Protein AF-A0A5C0ZH98-F1 (afdb_monomer_lite)

Radius of gyration: 34.96 Å; chains: 1; bounding box: 57×32×113 Å

Structure (mmCIF, N/CA/C/O backbone):
data_AF-A0A5C0ZH98-F1
#
_entry.id   AF-A0A5C0ZH98-F1
#
loop_
_atom_site.group_PDB
_atom_site.id
_atom_site.type_symbol
_atom_site.label_atom_id
_atom_site.label_alt_id
_atom_site.label_comp_id
_atom_site.label_asym_id
_atom_site.label_entity_id
_atom_site.label_seq_id
_atom_site.pdbx_PDB_ins_code
_atom_site.Cartn_x
_atom_site.Cartn_y
_atom_site.Cartn_z
_atom_site.occupancy
_atom_site.B_iso_or_equiv
_atom_site.auth_seq_id
_atom_site.auth_comp_id
_atom_site.auth_asym_id
_atom_site.auth_atom_id
_atom_site.pdbx_PDB_model_num
ATOM 1 N N . MET A 1 1 ? 43.961 -12.949 96.582 1.00 40.94 1 MET A N 1
ATOM 2 C CA . MET A 1 1 ? 43.221 -14.199 96.313 1.00 40.94 1 MET A CA 1
ATOM 3 C C . MET A 1 1 ? 42.457 -13.995 95.003 1.00 40.94 1 MET A C 1
ATOM 5 O O . MET A 1 1 ? 41.702 -13.040 94.916 1.00 40.94 1 MET A O 1
ATOM 9 N N . TYR A 1 2 ? 42.835 -14.777 93.987 1.00 43.03 2 TYR A N 1
ATOM 10 C CA . TYR A 1 2 ? 42.361 -14.928 92.593 1.00 43.03 2 TYR A CA 1
ATOM 11 C C . TYR A 1 2 ? 41.001 -14.280 92.198 1.00 43.03 2 TYR A C 1
ATOM 13 O O . TYR A 1 2 ? 39.999 -14.535 92.852 1.00 43.03 2 TYR A O 1
ATOM 21 N N . THR A 1 3 ? 40.975 -13.311 91.259 1.00 37.44 3 THR A N 1
ATOM 22 C CA . THR A 1 3 ? 40.683 -13.408 89.785 1.00 37.44 3 THR A CA 1
ATOM 23 C C . THR A 1 3 ? 39.180 -13.221 89.466 1.00 37.44 3 THR A C 1
ATOM 25 O O . THR A 1 3 ? 38.383 -14.081 89.797 1.00 37.44 3 THR A O 1
ATOM 28 N N . GLN A 1 4 ? 38.681 -12.037 89.067 1.00 45.34 4 GLN A N 1
ATOM 29 C CA . GLN A 1 4 ? 38.609 -11.404 87.723 1.00 45.34 4 GLN A CA 1
ATOM 30 C C . GLN A 1 4 ? 37.868 -12.173 86.598 1.00 45.34 4 GLN A C 1
ATOM 32 O O . GLN A 1 4 ? 38.305 -13.248 86.215 1.00 45.34 4 GLN A O 1
ATOM 37 N N . LEU A 1 5 ? 36.893 -11.468 85.978 1.00 50.81 5 LEU A N 1
ATOM 38 C CA . LEU A 1 5 ? 36.493 -11.446 84.542 1.00 50.81 5 LEU A CA 1
ATOM 39 C C . LEU A 1 5 ? 35.953 -12.756 83.898 1.00 50.81 5 LEU A C 1
ATOM 41 O O . LEU A 1 5 ? 36.573 -13.797 84.009 1.00 50.81 5 LEU A O 1
ATOM 45 N N . LYS A 1 6 ? 34.860 -12.817 83.111 1.00 43.47 6 LYS A N 1
ATOM 46 C CA . LYS A 1 6 ? 34.272 -11.930 82.072 1.00 43.47 6 LYS A CA 1
ATOM 47 C C . LYS A 1 6 ? 32.757 -12.233 81.965 1.00 43.47 6 LYS A C 1
ATOM 49 O O . LYS A 1 6 ? 32.374 -13.392 82.002 1.00 43.47 6 LYS A O 1
ATOM 54 N N . LYS A 1 7 ? 31.843 -11.257 82.002 1.00 45.47 7 LYS A N 1
ATOM 55 C CA . LYS A 1 7 ? 31.273 -10.507 80.854 1.00 45.47 7 LYS A CA 1
ATOM 56 C C . LYS A 1 7 ? 30.879 -11.365 79.635 1.00 45.47 7 LYS A C 1
ATOM 58 O O . LYS A 1 7 ? 31.740 -11.711 78.841 1.00 45.47 7 LYS A O 1
ATOM 63 N N . GLY A 1 8 ? 29.566 -11.603 79.537 1.00 46.59 8 GLY A N 1
ATOM 64 C CA . GLY A 1 8 ? 28.669 -11.399 78.386 1.00 46.59 8 GLY A CA 1
ATOM 65 C C . GLY A 1 8 ? 29.053 -11.905 76.997 1.00 46.59 8 GLY A C 1
ATOM 66 O O . GLY A 1 8 ? 30.087 -11.512 76.478 1.00 46.59 8 GLY A O 1
ATOM 67 N N . LEU A 1 9 ? 28.121 -12.609 76.341 1.00 48.47 9 LEU A N 1
ATOM 68 C CA . LEU A 1 9 ? 27.718 -12.310 74.960 1.00 48.47 9 LEU A CA 1
ATOM 69 C C . LEU A 1 9 ? 26.452 -13.094 74.549 1.00 48.47 9 LEU A C 1
ATOM 71 O O . LEU A 1 9 ? 26.419 -14.310 74.670 1.00 48.47 9 LEU A O 1
ATOM 75 N N . SER A 1 10 ? 25.475 -12.337 74.040 1.00 44.59 10 SER A N 1
ATOM 76 C CA . SER A 1 10 ? 24.480 -12.629 72.986 1.00 44.59 10 SER A CA 1
ATOM 77 C C . SER A 1 10 ? 23.550 -13.851 73.083 1.00 44.59 10 SER A C 1
ATOM 79 O O . SER A 1 10 ? 23.986 -14.989 73.148 1.00 44.59 10 SER A O 1
ATOM 81 N N . PHE A 1 11 ? 22.225 -13.660 73.152 1.00 50.06 11 PHE A N 1
ATOM 82 C CA . PHE A 1 11 ? 21.297 -13.348 72.036 1.00 50.06 11 PHE A CA 1
ATOM 83 C C . PHE A 1 11 ? 21.248 -14.409 70.920 1.00 50.06 11 PHE A C 1
ATOM 85 O O . PHE A 1 11 ? 22.119 -14.426 70.059 1.00 50.06 11 PHE A O 1
ATOM 92 N N . ALA A 1 12 ? 20.169 -15.204 70.915 1.00 48.19 12 ALA A N 1
ATOM 93 C CA . ALA A 1 12 ? 19.445 -15.752 69.749 1.00 48.19 12 ALA A CA 1
ATOM 94 C C . ALA A 1 12 ? 18.260 -16.584 70.300 1.00 48.19 12 ALA A C 1
ATOM 96 O O . ALA A 1 12 ? 18.464 -17.656 70.853 1.00 48.19 12 ALA A O 1
ATOM 97 N N . PHE A 1 13 ? 17.058 -16.034 70.498 1.00 43.91 13 PHE A N 1
ATOM 98 C CA . PHE A 1 13 ? 15.990 -15.831 69.507 1.00 43.91 13 PHE A CA 1
ATOM 99 C C . PHE A 1 13 ? 15.615 -17.105 68.729 1.00 43.91 13 PHE A C 1
ATOM 101 O O . PHE A 1 13 ? 16.270 -17.435 67.751 1.00 43.91 13 PHE A O 1
ATOM 108 N N . ALA A 1 14 ? 14.525 -17.771 69.129 1.00 46.84 14 ALA A N 1
ATOM 109 C CA . ALA A 1 14 ? 13.637 -18.490 68.210 1.00 46.84 14 ALA A CA 1
ATOM 110 C C . ALA A 1 14 ? 12.312 -18.828 68.913 1.00 46.84 14 ALA A C 1
ATOM 112 O O . ALA A 1 14 ? 12.165 -19.835 69.599 1.00 46.84 14 ALA A O 1
ATOM 113 N N . ILE A 1 15 ? 11.361 -17.915 68.736 1.00 51.97 15 ILE A N 1
ATOM 114 C CA . ILE A 1 15 ? 9.932 -18.059 69.009 1.00 51.97 15 ILE A CA 1
ATOM 115 C C . ILE A 1 15 ? 9.409 -19.233 68.173 1.00 51.97 15 ILE A C 1
ATOM 117 O O . ILE A 1 15 ? 9.472 -19.185 66.946 1.00 51.97 15 ILE A O 1
ATOM 121 N N . ALA A 1 16 ? 8.899 -20.279 68.822 1.00 46.22 16 ALA A N 1
ATOM 122 C CA . ALA A 1 16 ? 8.285 -21.414 68.146 1.00 46.22 16 ALA A CA 1
ATOM 123 C C . ALA A 1 16 ? 6.771 -21.441 68.393 1.00 46.22 16 ALA A C 1
ATOM 125 O O . ALA A 1 16 ? 6.311 -21.576 69.523 1.00 46.22 16 ALA A O 1
ATOM 126 N N . MET A 1 17 ? 6.049 -21.383 67.272 1.00 51.00 17 MET A N 1
ATOM 127 C CA . MET A 1 17 ? 4.690 -21.881 67.046 1.00 51.00 17 MET A CA 1
ATOM 128 C C . MET A 1 17 ? 3.525 -21.087 67.646 1.00 51.00 17 MET A C 1
ATOM 130 O O . MET A 1 17 ? 2.883 -21.499 68.607 1.00 51.00 17 MET A O 1
ATOM 134 N N . ALA A 1 18 ? 3.147 -20.019 66.938 1.00 48.19 18 ALA A N 1
ATOM 135 C CA . ALA A 1 18 ? 1.747 -19.628 66.826 1.00 48.19 18 ALA A CA 1
ATOM 136 C C . ALA A 1 18 ? 1.199 -20.142 65.485 1.00 48.19 18 ALA A C 1
ATOM 138 O O . ALA A 1 18 ? 1.693 -19.808 64.410 1.00 48.19 18 ALA A O 1
ATOM 139 N N . ILE A 1 19 ? 0.203 -21.010 65.602 1.00 56.34 19 ILE A N 1
ATOM 140 C CA . ILE A 1 19 ? -0.573 -21.660 64.552 1.00 56.34 19 ILE A CA 1
ATOM 141 C C . ILE A 1 19 ? -1.209 -20.588 63.657 1.00 56.34 19 ILE A C 1
ATOM 143 O O . ILE A 1 19 ? -2.092 -19.859 64.105 1.00 56.34 19 ILE A O 1
ATOM 147 N N . MET A 1 20 ? -0.794 -20.502 62.392 1.00 50.25 20 MET A N 1
ATOM 148 C CA . MET A 1 20 ? -1.569 -19.807 61.365 1.00 50.25 20 MET A CA 1
ATOM 149 C C . MET A 1 20 ? -2.222 -20.845 60.466 1.00 50.25 20 MET A C 1
ATOM 151 O O . MET A 1 20 ? -1.584 -21.498 59.645 1.00 50.25 20 MET A O 1
ATOM 155 N N . VAL A 1 21 ? -3.527 -20.989 60.673 1.00 56.66 21 VAL A N 1
ATOM 156 C CA . VAL A 1 21 ? -4.467 -21.622 59.756 1.00 56.66 21 VAL A CA 1
ATOM 157 C C . VAL A 1 21 ? -4.475 -20.781 58.479 1.00 56.66 21 VAL A C 1
ATOM 159 O O . VAL A 1 21 ? -5.208 -19.801 58.379 1.00 56.66 21 VAL A O 1
ATOM 162 N N . SER A 1 22 ? -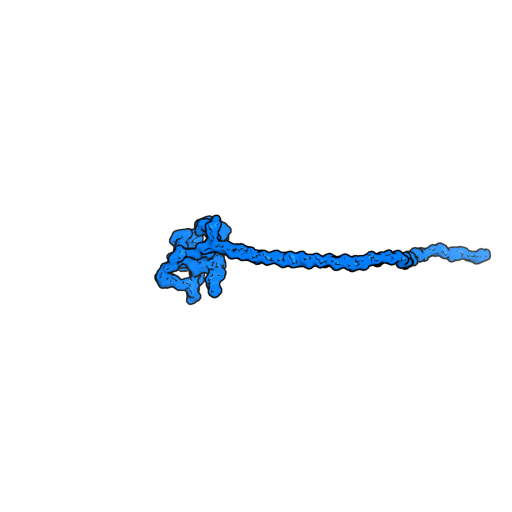3.643 -21.124 57.498 1.00 56.38 22 SER A N 1
ATOM 163 C CA . SER A 1 22 ? -3.843 -20.639 56.136 1.00 56.38 22 SER A CA 1
ATOM 164 C C . SER A 1 22 ? -4.970 -21.463 55.529 1.00 56.38 22 SER A C 1
ATOM 166 O O . SER A 1 22 ? -4.765 -22.569 55.028 1.00 56.38 22 SER A O 1
ATOM 168 N N . GLY A 1 23 ? -6.186 -20.930 55.645 1.00 46.25 23 GLY A N 1
ATOM 169 C CA . GLY A 1 23 ? -7.309 -21.361 54.834 1.00 46.25 23 GLY A CA 1
ATOM 170 C C . GLY A 1 23 ? -6.899 -21.296 53.368 1.00 46.25 23 GLY A C 1
ATOM 171 O O . GLY A 1 23 ? -6.500 -20.242 52.876 1.00 46.25 23 GLY A O 1
ATOM 172 N N .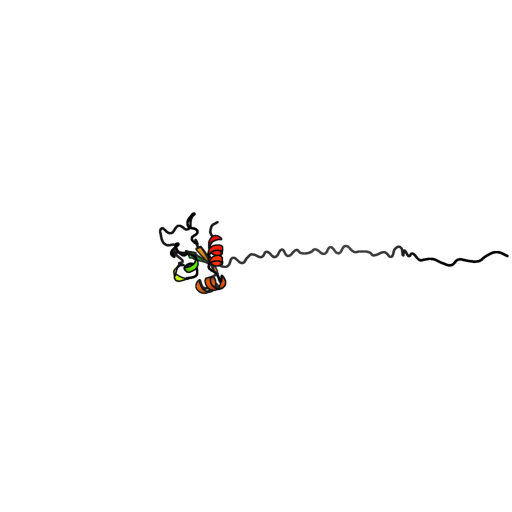 ASN A 1 24 ? -6.978 -22.435 52.686 1.00 45.94 24 ASN A N 1
ATOM 173 C CA . ASN A 1 24 ? -6.871 -22.509 51.238 1.00 45.94 24 ASN A CA 1
ATOM 174 C C . ASN A 1 24 ? -8.097 -21.811 50.637 1.00 45.94 24 ASN A C 1
ATOM 176 O O . ASN A 1 24 ? -9.079 -22.451 50.264 1.00 45.94 24 ASN A O 1
ATOM 180 N N . ALA A 1 25 ? -8.064 -20.483 50.574 1.00 47.09 25 ALA A N 1
ATOM 181 C CA . ALA A 1 25 ? -8.864 -19.753 49.616 1.00 47.09 25 ALA A CA 1
ATOM 182 C C . ALA A 1 25 ? -8.206 -20.008 48.261 1.00 47.09 25 ALA A C 1
ATOM 184 O O . ALA A 1 25 ? -7.234 -19.355 47.889 1.00 47.09 25 ALA A O 1
ATOM 185 N N . TYR A 1 26 ? -8.705 -21.021 47.555 1.00 53.94 26 TYR A N 1
ATOM 186 C CA . TYR A 1 26 ? -8.468 -21.171 46.130 1.00 53.94 26 TYR A CA 1
ATOM 187 C C . TYR A 1 26 ? -9.004 -19.902 45.464 1.00 53.94 26 TYR A C 1
ATOM 189 O O . TYR A 1 26 ? -10.196 -19.780 45.177 1.00 53.94 26 TYR A O 1
ATOM 197 N N . ALA A 1 27 ? -8.124 -18.920 45.278 1.00 48.91 27 ALA A N 1
ATOM 198 C CA . ALA A 1 27 ? -8.329 -17.862 44.316 1.00 48.91 27 ALA A CA 1
ATOM 199 C C . ALA A 1 27 ? -8.357 -18.563 42.961 1.00 48.91 27 ALA A C 1
ATOM 201 O O . ALA A 1 27 ? -7.329 -18.871 42.364 1.00 48.91 27 ALA A O 1
ATOM 202 N N . THR A 1 28 ? -9.563 -18.916 42.528 1.00 51.09 28 THR A N 1
ATOM 203 C CA . THR A 1 28 ? -9.821 -19.269 41.141 1.00 51.09 28 THR A CA 1
ATOM 204 C C . THR A 1 28 ? -9.567 -17.981 40.372 1.00 51.09 28 THR A C 1
ATOM 206 O O . THR A 1 28 ? -10.463 -17.151 40.226 1.00 51.09 28 THR A O 1
ATOM 209 N N . GLU A 1 29 ? -8.318 -17.760 39.964 1.00 49.62 29 GLU A N 1
ATOM 210 C CA . GLU A 1 29 ? -7.998 -16.817 38.908 1.00 49.62 29 GLU A CA 1
ATOM 211 C C . GLU A 1 29 ? -8.801 -17.291 37.701 1.00 49.62 29 GLU A C 1
ATOM 213 O O . GLU A 1 29 ? -8.415 -18.211 36.979 1.00 49.62 29 GLU A O 1
ATOM 218 N N . LYS A 1 30 ? -9.981 -16.696 37.506 1.00 47.84 30 LYS A N 1
ATOM 219 C CA . LYS A 1 30 ? -10.563 -16.616 36.179 1.00 47.84 30 LYS A CA 1
ATOM 220 C C . LYS A 1 30 ? -9.520 -15.874 35.365 1.00 47.84 30 LYS A C 1
ATOM 222 O O . LYS A 1 30 ? -9.476 -14.650 35.361 1.00 47.84 30 LYS A O 1
ATOM 227 N N . THR A 1 31 ? -8.659 -16.637 34.708 1.00 51.75 31 THR A N 1
ATOM 228 C CA . THR A 1 31 ? -7.953 -16.185 33.529 1.00 51.75 31 THR A CA 1
ATOM 229 C C . THR A 1 31 ? -9.066 -15.841 32.546 1.00 51.75 31 THR A C 1
ATOM 231 O O . THR A 1 31 ? -9.544 -16.693 31.794 1.00 51.75 31 THR A O 1
ATOM 234 N N . GLU A 1 32 ? -9.551 -14.600 32.595 1.00 54.12 32 GLU A N 1
ATOM 235 C CA . GLU A 1 32 ? -10.095 -13.952 31.417 1.00 54.12 32 GLU A CA 1
ATOM 236 C C . GLU A 1 32 ? -8.937 -13.958 30.428 1.00 54.12 32 GLU A C 1
ATOM 238 O O . GLU A 1 32 ? -8.113 -13.054 30.356 1.00 54.12 32 GLU A O 1
ATOM 243 N N . LYS A 1 33 ? -8.826 -15.073 29.699 1.00 50.16 33 LYS A N 1
ATOM 244 C CA . LYS A 1 33 ? -8.256 -15.061 28.371 1.00 50.16 33 LYS A CA 1
ATOM 245 C C . LYS A 1 33 ? -9.117 -14.057 27.637 1.00 50.16 33 LYS A C 1
ATOM 247 O O . LYS A 1 33 ? -10.182 -14.409 27.126 1.00 50.16 33 LYS A O 1
ATOM 252 N N . GLU A 1 34 ? -8.674 -12.807 27.659 1.00 50.75 34 GLU A N 1
ATOM 253 C CA . GLU A 1 3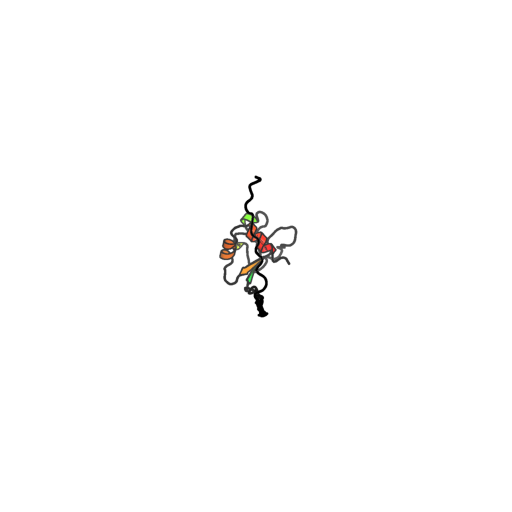4 ? -9.000 -11.823 26.657 1.00 50.75 34 GLU A CA 1
ATOM 254 C C . GLU A 1 34 ? -8.697 -12.505 25.328 1.00 50.75 34 GLU A C 1
ATOM 256 O O . GLU A 1 34 ? -7.584 -12.509 24.807 1.00 50.75 34 GLU A O 1
ATOM 261 N N . ASN A 1 35 ? -9.722 -13.159 24.791 1.00 45.41 35 ASN A N 1
ATOM 262 C CA . ASN A 1 35 ? -9.899 -13.281 23.371 1.00 45.41 35 ASN A CA 1
ATOM 263 C C . ASN A 1 35 ? -9.966 -11.826 22.902 1.00 45.41 35 ASN A C 1
ATOM 265 O O . ASN A 1 35 ? -11.049 -11.267 22.723 1.00 45.41 35 ASN A O 1
ATOM 269 N N . LYS A 1 36 ? -8.797 -11.204 22.702 1.00 49.19 36 LYS A N 1
ATOM 270 C CA . LYS A 1 36 ? -8.612 -10.258 21.616 1.00 49.19 36 LYS A CA 1
ATOM 271 C C . LYS A 1 36 ? -8.967 -11.052 20.366 1.00 49.19 36 LYS A C 1
ATOM 273 O O . LYS A 1 36 ? -8.107 -11.554 19.656 1.00 49.19 36 LYS A O 1
ATOM 278 N N . LYS A 1 37 ? -10.271 -11.203 20.126 1.00 45.91 37 LYS A N 1
ATOM 279 C CA . LYS A 1 37 ? -10.797 -11.196 18.780 1.00 45.91 37 LYS A CA 1
ATOM 280 C C . LYS A 1 37 ? -10.318 -9.856 18.268 1.00 45.91 37 LYS A C 1
ATOM 282 O O . LYS A 1 37 ? -10.929 -8.831 18.562 1.00 45.91 37 LYS A O 1
ATOM 287 N N . GLU A 1 38 ? -9.136 -9.870 17.664 1.00 54.38 38 GLU A N 1
ATOM 288 C CA . GLU A 1 38 ? -8.715 -8.874 16.707 1.00 54.38 38 GLU A CA 1
ATOM 289 C C . GLU A 1 38 ? -9.950 -8.657 15.853 1.00 54.38 38 GLU A C 1
ATOM 291 O O . GLU A 1 38 ? -10.428 -9.567 15.172 1.00 54.38 38 GLU A O 1
ATOM 296 N N . LYS A 1 39 ? -10.638 -7.550 16.132 1.00 50.88 39 LYS A N 1
ATOM 297 C CA . LYS A 1 39 ? -11.895 -7.232 15.488 1.00 50.88 39 LYS A CA 1
ATOM 298 C C . LYS A 1 39 ? -11.476 -7.116 14.040 1.00 50.88 39 LYS A C 1
ATOM 300 O O . LYS A 1 39 ? -10.782 -6.152 13.738 1.00 50.88 39 LYS A O 1
ATOM 305 N N . VAL A 1 40 ? -11.775 -8.136 13.229 1.00 59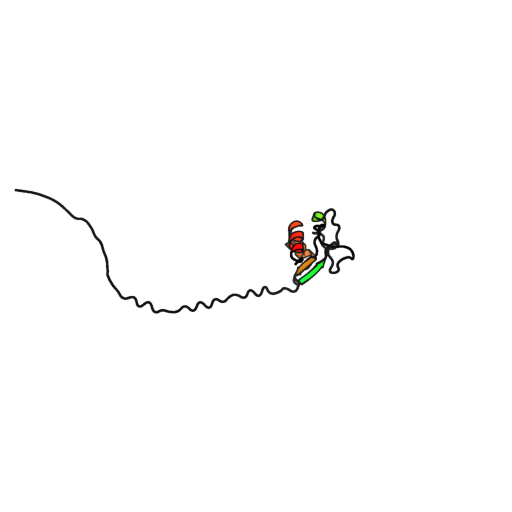.31 40 VAL A N 1
ATOM 306 C CA . VAL A 1 40 ? -11.466 -8.153 11.801 1.00 59.31 40 VAL A CA 1
ATOM 307 C C . VAL A 1 40 ? -12.135 -6.902 11.274 1.00 59.31 40 VAL A C 1
ATOM 309 O O . VAL A 1 40 ? -13.363 -6.840 11.176 1.00 59.31 40 VAL A O 1
ATOM 312 N N . ARG A 1 41 ? -11.344 -5.837 11.139 1.00 70.69 41 ARG A N 1
ATOM 313 C CA . ARG A 1 41 ? -11.837 -4.590 10.593 1.00 70.69 41 ARG A CA 1
ATOM 314 C C . ARG A 1 41 ? -12.100 -4.932 9.147 1.00 70.69 41 ARG A C 1
ATOM 316 O O . ARG A 1 41 ? -11.278 -5.589 8.515 1.00 70.69 41 ARG A O 1
ATOM 323 N N . ALA A 1 42 ? -13.280 -4.581 8.669 1.00 78.81 42 ALA A N 1
ATOM 324 C CA . ALA A 1 42 ? -13.504 -4.669 7.249 1.00 78.81 42 ALA A CA 1
ATOM 325 C C . ALA A 1 42 ? -12.473 -3.754 6.571 1.00 78.81 42 ALA A C 1
ATOM 327 O O . ALA A 1 42 ? -12.147 -2.675 7.080 1.00 78.81 42 ALA A O 1
ATOM 328 N N . THR A 1 43 ? -11.885 -4.256 5.496 1.00 90.88 43 THR A N 1
ATOM 329 C CA . THR A 1 43 ? -10.824 -3.587 4.757 1.00 90.88 43 THR A CA 1
ATOM 330 C C . THR A 1 43 ? -11.234 -3.466 3.301 1.00 90.88 43 THR A C 1
ATOM 332 O O . THR A 1 43 ? -11.985 -4.277 2.760 1.00 90.88 43 THR A O 1
ATOM 335 N N . THR A 1 44 ? -10.729 -2.424 2.657 1.00 94.19 44 THR A N 1
ATOM 336 C CA . THR A 1 44 ? -10.782 -2.259 1.213 1.00 94.19 44 THR A CA 1
ATOM 337 C C . THR A 1 44 ? -9.405 -2.555 0.644 1.00 94.19 44 THR A C 1
ATOM 339 O O . THR A 1 44 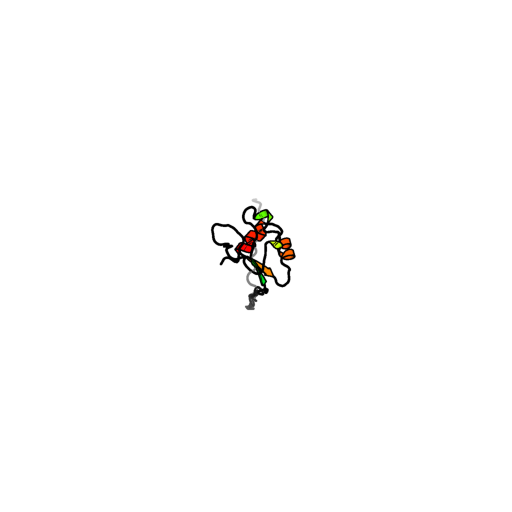? -8.421 -1.918 1.022 1.00 94.19 44 THR A O 1
ATOM 342 N N . THR A 1 45 ? -9.330 -3.497 -0.289 1.00 93.88 45 THR A N 1
ATOM 343 C CA . THR A 1 45 ? -8.078 -3.831 -0.969 1.00 93.88 45 THR A CA 1
ATOM 344 C C . THR A 1 45 ? -7.795 -2.843 -2.099 1.00 93.88 45 THR A C 1
ATOM 346 O O . THR A 1 45 ? -8.638 -2.618 -2.968 1.00 93.88 45 THR A O 1
ATOM 349 N N . TYR A 1 46 ? -6.588 -2.283 -2.114 1.00 94.19 46 TYR A N 1
ATOM 350 C CA . TYR A 1 46 ? -6.056 -1.485 -3.217 1.00 94.19 46 TYR A CA 1
ATOM 351 C C . TYR A 1 46 ? -4.813 -2.158 -3.784 1.00 94.19 46 TYR A C 1
ATOM 353 O O . TYR A 1 46 ? -3.916 -2.520 -3.036 1.00 94.19 46 TYR A O 1
ATOM 361 N N . PHE A 1 47 ? -4.726 -2.279 -5.101 1.00 93.50 47 PHE A N 1
ATOM 362 C CA . PHE A 1 47 ? -3.598 -2.840 -5.835 1.00 93.50 47 PHE A CA 1
ATOM 363 C C . PHE A 1 47 ? -2.686 -1.738 -6.356 1.00 93.50 47 PHE A C 1
ATOM 365 O O . PHE A 1 47 ? -3.167 -0.709 -6.842 1.00 93.50 47 PHE A O 1
ATOM 372 N N . TYR A 1 48 ? -1.376 -1.962 -6.283 1.00 92.38 48 TYR A N 1
ATOM 373 C CA . TYR A 1 48 ? -0.407 -1.031 -6.845 1.00 92.38 48 TYR A CA 1
ATOM 374 C C . TYR A 1 48 ? -0.310 -1.206 -8.364 1.00 92.38 48 TYR A C 1
ATOM 376 O O . TYR A 1 48 ? -0.001 -2.281 -8.870 1.00 92.38 48 TYR A O 1
ATOM 384 N N . ASN A 1 49 ? -0.536 -0.114 -9.083 1.00 92.00 49 ASN A N 1
ATOM 385 C CA . ASN A 1 49 ? -0.519 -0.018 -10.540 1.00 92.00 49 ASN A CA 1
ATOM 386 C C . ASN A 1 49 ? 0.470 1.050 -11.047 1.00 92.00 49 ASN A C 1
ATOM 388 O O . ASN A 1 49 ? 0.370 1.517 -12.181 1.00 92.00 49 ASN A O 1
ATOM 392 N N . GLY A 1 50 ? 1.392 1.490 -10.189 1.00 89.88 50 GLY A N 1
ATOM 393 C CA . GLY A 1 50 ? 2.406 2.481 -10.532 1.00 89.88 50 GLY A CA 1
ATOM 394 C C . GLY A 1 50 ? 3.656 1.887 -11.200 1.00 89.88 50 GLY A C 1
ATOM 395 O O . GLY A 1 50 ? 3.808 0.668 -11.311 1.00 89.88 50 GLY A O 1
ATOM 396 N N . PRO A 1 51 ? 4.586 2.748 -11.644 1.00 88.38 51 PRO A N 1
ATOM 397 C CA . PRO A 1 51 ? 5.851 2.325 -12.239 1.00 88.38 51 PRO A CA 1
ATOM 398 C C . PRO A 1 51 ? 6.822 1.731 -11.204 1.00 88.38 51 PRO A C 1
ATOM 400 O O . PRO A 1 51 ? 6.987 2.254 -10.104 1.00 88.38 51 PRO A O 1
ATOM 403 N N . SER A 1 52 ? 7.549 0.680 -11.591 1.00 85.38 52 SER A N 1
ATOM 404 C CA . SER A 1 52 ? 8.513 -0.019 -10.723 1.00 85.38 52 SER A CA 1
ATOM 405 C C . SER A 1 52 ? 9.925 0.576 -10.712 1.00 85.38 52 SER A C 1
ATOM 407 O O . SER A 1 52 ? 10.715 0.266 -9.824 1.00 85.38 52 SER A O 1
ATOM 409 N N . SER A 1 53 ? 10.259 1.441 -11.674 1.00 83.81 53 SER A N 1
ATOM 410 C CA . SER A 1 53 ? 11.618 1.970 -11.870 1.00 83.81 53 SER A CA 1
ATOM 411 C C . SER A 1 53 ? 12.112 2.899 -10.753 1.00 83.81 53 SER A C 1
ATOM 413 O O . SER A 1 53 ? 13.320 3.065 -10.615 1.00 83.81 53 SER A O 1
ATOM 415 N N . SER A 1 54 ? 11.200 3.469 -9.959 1.00 84.06 54 SER A N 1
ATOM 416 C CA . SER A 1 54 ? 11.492 4.370 -8.831 1.00 84.06 54 SER A CA 1
ATOM 417 C C . SER A 1 54 ? 10.461 4.188 -7.719 1.00 84.06 54 SER A C 1
ATOM 419 O O . SER A 1 54 ? 9.753 5.116 -7.336 1.00 84.06 54 SER A O 1
ATOM 421 N N . LEU A 1 55 ? 10.324 2.956 -7.232 1.00 87.50 55 LEU A N 1
ATOM 422 C CA . LEU A 1 55 ? 9.224 2.563 -6.354 1.00 87.50 55 LEU A CA 1
ATOM 423 C C . LEU A 1 55 ? 9.030 3.508 -5.151 1.00 87.50 55 LEU A C 1
ATOM 425 O O . LEU A 1 55 ? 7.914 3.963 -4.910 1.00 87.50 55 LEU A O 1
ATOM 429 N N . ASN A 1 56 ? 10.111 3.879 -4.458 1.00 88.81 56 ASN A N 1
ATOM 430 C CA . ASN A 1 56 ? 10.056 4.764 -3.288 1.00 88.81 56 ASN A CA 1
ATOM 431 C C . ASN A 1 56 ? 9.427 6.138 -3.570 1.00 88.81 56 ASN A C 1
ATOM 433 O O . ASN A 1 56 ? 8.761 6.688 -2.697 1.00 88.81 56 ASN A O 1
ATOM 437 N N . ASP A 1 57 ? 9.576 6.658 -4.788 1.00 88.56 57 ASP A N 1
ATOM 438 C CA . ASP A 1 57 ? 9.024 7.958 -5.189 1.00 88.56 57 ASP A CA 1
ATOM 439 C C . ASP A 1 57 ? 7.542 7.861 -5.591 1.00 88.56 57 ASP A C 1
ATOM 441 O O . ASP A 1 57 ? 6.855 8.868 -5.767 1.00 88.56 57 ASP A O 1
ATOM 445 N N . HIS A 1 58 ? 7.030 6.639 -5.761 1.00 91.62 58 HIS A N 1
ATOM 446 C CA . HIS A 1 58 ? 5.728 6.378 -6.364 1.00 91.62 58 HIS A CA 1
ATOM 447 C C . HIS A 1 58 ? 4.747 5.655 -5.438 1.00 91.62 58 HIS A C 1
ATOM 449 O O . HIS A 1 58 ? 3.541 5.826 -5.607 1.00 91.62 58 HIS A O 1
ATOM 455 N N . VAL A 1 59 ? 5.210 4.876 -4.459 1.00 93.12 59 VAL A N 1
ATOM 456 C CA . VAL A 1 59 ? 4.327 4.120 -3.546 1.00 93.12 59 VAL A CA 1
ATOM 457 C C . VAL A 1 59 ? 3.508 5.002 -2.616 1.00 93.12 59 VAL A C 1
ATOM 459 O O . VAL A 1 59 ? 2.398 4.627 -2.259 1.00 93.12 59 VAL A O 1
ATOM 462 N N . ALA A 1 60 ? 4.006 6.188 -2.273 1.00 94.81 60 ALA A N 1
ATOM 463 C CA . ALA A 1 60 ? 3.267 7.150 -1.460 1.00 94.81 60 ALA A CA 1
ATOM 464 C C . ALA A 1 60 ? 2.220 7.945 -2.261 1.00 94.81 60 ALA A C 1
ATOM 466 O O . ALA A 1 60 ? 1.429 8.674 -1.673 1.00 94.81 60 ALA A O 1
ATOM 467 N N . ASN A 1 61 ? 2.193 7.833 -3.597 1.00 95.25 61 ASN A N 1
ATOM 468 C CA . ASN A 1 61 ? 1.204 8.535 -4.411 1.00 95.25 61 ASN A CA 1
ATOM 469 C C . ASN A 1 61 ? -0.091 7.705 -4.502 1.00 95.25 61 ASN A C 1
ATOM 471 O O . ASN A 1 61 ? -0.080 6.658 -5.159 1.00 95.25 61 ASN A O 1
ATOM 475 N N . PRO A 1 62 ? -1.225 8.176 -3.948 1.00 95.31 62 PRO A N 1
ATOM 476 C CA . PRO A 1 62 ? -2.489 7.439 -3.970 1.00 95.31 62 PRO A CA 1
ATOM 477 C C . PRO A 1 62 ? -3.004 7.155 -5.389 1.00 95.31 62 PRO A C 1
ATOM 479 O O . PRO A 1 62 ? -3.712 6.177 -5.596 1.00 95.31 62 PRO A O 1
ATOM 482 N N . SER A 1 63 ? -2.606 7.944 -6.395 1.00 95.81 63 SER A N 1
ATOM 483 C CA . SER A 1 63 ? -3.006 7.727 -7.798 1.00 95.81 63 SER A CA 1
ATOM 484 C C . SER A 1 63 ? -2.427 6.445 -8.406 1.00 95.81 63 SER A C 1
ATOM 486 O O . SER A 1 63 ? -2.922 5.972 -9.426 1.00 95.81 63 SER A O 1
ATOM 488 N N . ASN A 1 64 ? -1.380 5.885 -7.795 1.00 94.50 64 ASN A N 1
ATOM 489 C CA . ASN A 1 64 ? -0.785 4.617 -8.211 1.00 94.50 64 ASN A CA 1
ATOM 490 C C . ASN A 1 64 ? -1.490 3.403 -7.598 1.00 94.50 64 ASN A C 1
ATOM 492 O O . ASN A 1 64 ? -1.077 2.281 -7.864 1.00 94.50 64 ASN A O 1
ATOM 496 N N . TRP A 1 65 ? -2.536 3.599 -6.798 1.00 94.31 65 TRP A N 1
ATOM 497 C CA . TRP A 1 65 ? -3.277 2.529 -6.142 1.00 94.31 65 TRP A CA 1
ATOM 498 C C . TRP A 1 65 ? -4.722 2.507 -6.637 1.00 94.31 65 TRP A C 1
ATOM 500 O O . TRP A 1 65 ? -5.376 3.542 -6.749 1.00 94.31 65 TRP A O 1
ATOM 510 N N . ASN A 1 66 ? -5.246 1.323 -6.946 1.00 94.62 66 ASN A N 1
ATOM 511 C CA . ASN A 1 66 ? -6.612 1.165 -7.444 1.00 94.62 66 ASN A CA 1
ATOM 512 C C . ASN A 1 66 ? -7.241 -0.119 -6.907 1.00 94.62 66 ASN A C 1
ATOM 514 O O . ASN A 1 66 ? -6.559 -1.121 -6.755 1.00 94.62 66 ASN A O 1
ATOM 518 N N . GLN A 1 67 ? -8.554 -0.132 -6.698 1.00 94.38 67 GLN A N 1
ATOM 519 C CA . GLN A 1 67 ? -9.282 -1.341 -6.295 1.00 94.38 67 GLN A CA 1
ATOM 520 C C . GLN A 1 67 ? -9.263 -2.453 -7.359 1.00 94.38 67 GLN A C 1
ATOM 522 O O . GLN A 1 67 ? -9.577 -3.599 -7.059 1.00 94.38 67 GLN A O 1
ATOM 527 N N . ASN A 1 68 ? -8.876 -2.132 -8.595 1.00 92.31 68 ASN A N 1
ATOM 528 C CA . ASN A 1 68 ? -8.672 -3.091 -9.672 1.00 92.31 68 ASN A CA 1
ATOM 529 C C . ASN A 1 68 ? -7.187 -3.179 -10.028 1.00 92.31 68 ASN A C 1
ATOM 531 O O . ASN A 1 68 ? -6.547 -2.169 -10.335 1.00 92.31 68 ASN A O 1
ATOM 535 N N . GLN A 1 69 ? -6.652 -4.396 -10.049 1.00 88.75 69 GLN A N 1
ATOM 536 C CA . GLN A 1 69 ? -5.305 -4.656 -10.543 1.00 88.75 69 GLN A CA 1
ATOM 537 C C . GLN A 1 69 ? -5.252 -4.456 -12.063 1.00 88.75 69 GLN A C 1
ATOM 539 O O . GLN A 1 69 ? -6.088 -4.985 -12.802 1.00 88.75 69 GLN A O 1
ATOM 544 N N . GLN A 1 70 ? -4.272 -3.693 -12.544 1.00 87.94 70 GLN A N 1
ATOM 545 C CA . GLN A 1 70 ? -4.060 -3.533 -13.978 1.00 87.94 70 GLN A CA 1
ATOM 546 C C . GLN A 1 70 ? -3.613 -4.867 -14.608 1.00 87.94 70 GLN A C 1
ATOM 548 O O . GLN A 1 70 ? -2.696 -5.517 -14.097 1.00 87.94 70 GLN A O 1
ATOM 553 N N . PRO A 1 71 ? -4.217 -5.286 -15.736 1.00 82.44 71 PRO A N 1
ATOM 554 C CA . PRO A 1 71 ? -3.827 -6.517 -16.414 1.00 82.44 71 PRO A CA 1
ATOM 555 C C . PRO A 1 71 ? -2.344 -6.508 -16.804 1.00 82.44 71 PRO A C 1
ATOM 557 O O . PRO A 1 71 ? -1.868 -5.564 -17.432 1.00 82.44 71 PRO A O 1
ATOM 560 N N . GLY A 1 72 ? -1.622 -7.578 -16.467 1.00 74.44 72 GLY A N 1
ATOM 561 C CA . GLY A 1 72 ? -0.205 -7.744 -16.813 1.00 74.44 72 GLY A CA 1
ATOM 562 C C . GLY A 1 72 ? 0.788 -7.208 -15.778 1.00 74.44 72 GLY A C 1
ATOM 563 O O . GLY A 1 72 ? 1.977 -7.498 -15.896 1.00 74.44 72 GLY A O 1
ATOM 564 N N . LEU A 1 73 ? 0.328 -6.501 -14.740 1.00 75.12 73 LEU A N 1
ATOM 565 C CA . LEU A 1 73 ? 1.150 -6.210 -13.567 1.00 75.12 73 LEU A CA 1
ATOM 566 C C . LEU A 1 73 ? 1.131 -7.415 -12.626 1.00 75.12 73 LEU A C 1
ATOM 568 O O . LEU A 1 73 ? 0.152 -7.648 -11.921 1.00 75.12 73 LEU A O 1
ATOM 572 N N . SER A 1 74 ? 2.216 -8.189 -12.629 1.00 71.81 74 SER A N 1
ATOM 573 C CA . SER A 1 74 ? 2.466 -9.221 -11.623 1.00 71.81 74 SER A CA 1
ATOM 574 C C . SER A 1 74 ? 3.394 -8.657 -10.550 1.00 71.81 74 SER A C 1
ATOM 576 O O . SER A 1 74 ? 4.477 -8.136 -10.832 1.00 71.81 74 SER A O 1
ATOM 578 N N . CYS A 1 75 ? 2.936 -8.763 -9.308 1.00 75.81 75 CYS A N 1
ATOM 579 C CA . CYS A 1 75 ? 3.726 -8.469 -8.122 1.00 75.81 75 CYS A CA 1
ATOM 580 C C . CYS A 1 75 ? 4.462 -9.721 -7.601 1.00 75.81 75 CYS A C 1
ATOM 582 O O . CYS A 1 75 ? 5.038 -9.695 -6.509 1.00 75.81 75 CYS A O 1
ATOM 584 N N . ASP A 1 76 ? 4.445 -10.809 -8.383 1.00 68.69 76 ASP A N 1
ATOM 585 C CA . ASP A 1 76 ? 5.210 -12.015 -8.104 1.00 68.69 76 ASP A CA 1
ATOM 586 C C . ASP A 1 76 ? 6.709 -11.735 -8.274 1.00 68.69 76 ASP A C 1
ATOM 588 O O . ASP A 1 76 ? 7.142 -10.838 -9.009 1.00 68.69 76 ASP A O 1
ATOM 592 N N . ASN A 1 77 ? 7.529 -12.519 -7.573 1.00 59.19 77 ASN A N 1
ATOM 593 C CA . ASN A 1 77 ? 8.984 -12.448 -7.690 1.00 59.19 77 ASN A CA 1
ATOM 594 C C . ASN A 1 77 ? 9.419 -12.462 -9.169 1.00 59.19 77 ASN A C 1
ATOM 596 O O . ASN A 1 77 ? 8.922 -13.291 -9.934 1.00 59.19 77 ASN A O 1
ATOM 600 N N . PRO A 1 78 ? 10.372 -11.604 -9.586 1.00 58.47 78 PRO A N 1
ATOM 601 C CA . PRO A 1 78 ? 11.384 -10.926 -8.764 1.00 58.47 78 PRO A CA 1
ATOM 602 C C . PRO A 1 78 ? 11.173 -9.411 -8.584 1.00 58.47 78 PRO A C 1
ATOM 604 O O . PRO A 1 78 ? 12.111 -8.708 -8.214 1.00 58.47 78 PRO A O 1
ATOM 607 N N . THR A 1 79 ? 9.997 -8.869 -8.900 1.00 62.97 79 THR A N 1
ATOM 608 C CA . THR A 1 79 ? 9.874 -7.429 -9.186 1.00 62.97 79 THR A CA 1
ATOM 609 C C . THR A 1 79 ? 9.953 -6.515 -7.953 1.00 62.97 79 THR A C 1
ATOM 611 O O . THR A 1 79 ? 10.105 -5.310 -8.121 1.00 62.97 79 THR A O 1
ATOM 614 N N . GLN A 1 80 ? 9.902 -7.052 -6.724 1.00 70.19 80 GLN A N 1
ATOM 615 C CA . GLN A 1 80 ? 9.839 -6.290 -5.457 1.00 70.19 80 GLN A CA 1
ATOM 616 C C . GLN A 1 80 ? 8.692 -5.255 -5.397 1.00 70.19 80 GLN A C 1
ATOM 618 O O . GLN A 1 80 ? 8.627 -4.459 -4.463 1.00 70.19 80 GLN A O 1
ATOM 623 N N . ILE A 1 81 ? 7.753 -5.288 -6.348 1.00 82.88 81 ILE A N 1
ATOM 624 C CA . ILE A 1 81 ? 6.648 -4.331 -6.450 1.00 82.88 81 ILE A CA 1
ATOM 625 C C . ILE A 1 81 ? 5.573 -4.686 -5.413 1.00 82.88 81 ILE A C 1
ATOM 627 O O . ILE A 1 81 ? 5.187 -5.855 -5.343 1.00 82.88 81 ILE A O 1
ATOM 631 N N . PRO A 1 82 ? 5.052 -3.721 -4.638 1.00 85.94 82 PRO A N 1
ATOM 632 C CA . PRO A 1 82 ? 3.886 -3.886 -3.778 1.00 85.94 82 PRO A CA 1
ATOM 633 C C . PRO A 1 82 ? 2.736 -4.591 -4.496 1.00 85.94 82 PRO A C 1
ATOM 635 O O . PRO A 1 82 ? 2.423 -4.259 -5.634 1.00 85.94 82 PRO A O 1
ATOM 638 N N . CYS A 1 83 ? 2.106 -5.571 -3.849 1.00 85.12 83 CYS A N 1
ATOM 639 C CA . CYS A 1 83 ? 0.949 -6.253 -4.433 1.00 85.12 83 CYS A CA 1
ATOM 640 C C . CYS A 1 83 ? -0.324 -5.458 -4.164 1.00 85.12 83 CYS A C 1
ATOM 642 O O . CYS A 1 83 ? -0.966 -4.926 -5.072 1.00 85.12 83 CYS A O 1
ATOM 644 N N . SER A 1 84 ? -0.667 -5.366 -2.884 1.00 91.50 84 SER A N 1
ATOM 645 C CA . SER A 1 84 ? -1.908 -4.772 -2.428 1.00 91.50 84 SER A CA 1
ATOM 646 C C . SER A 1 84 ? -1.762 -4.210 -1.024 1.00 91.50 84 SER A C 1
ATOM 648 O O . SER A 1 84 ? -0.955 -4.703 -0.247 1.00 91.50 84 SER A O 1
ATOM 650 N N . LEU A 1 85 ? -2.579 -3.219 -0.691 1.00 92.94 85 LEU A N 1
ATOM 651 C CA . LEU A 1 85 ? -2.781 -2.719 0.662 1.00 92.94 85 LEU A CA 1
ATOM 652 C C . LEU A 1 85 ? -4.206 -3.020 1.100 1.00 92.94 85 LEU A C 1
ATOM 654 O O . LEU A 1 85 ? -5.151 -2.818 0.335 1.00 92.94 85 LEU A O 1
ATOM 658 N N . GLU A 1 86 ? -4.352 -3.462 2.341 1.00 93.50 86 GLU A N 1
ATOM 659 C CA . GLU A 1 86 ? -5.645 -3.574 3.001 1.00 93.50 86 GLU A CA 1
ATOM 660 C C . GLU A 1 86 ? -5.886 -2.311 3.823 1.00 93.50 86 GLU A C 1
ATOM 662 O O . GLU A 1 86 ? -5.334 -2.137 4.905 1.00 93.50 86 GLU A O 1
ATOM 667 N N . VAL A 1 87 ? -6.696 -1.402 3.285 1.00 93.19 87 VAL A N 1
ATOM 668 C CA . VAL A 1 87 ? -7.011 -0.135 3.947 1.00 93.19 87 VAL A CA 1
ATOM 669 C C . VAL A 1 87 ? -8.212 -0.349 4.870 1.00 93.19 87 VAL A C 1
ATOM 671 O O . VAL A 1 87 ? -9.244 -0.822 4.388 1.00 93.19 87 VAL A O 1
ATOM 674 N N . PRO A 1 88 ? -8.128 -0.021 6.170 1.00 92.94 88 PRO A N 1
ATOM 675 C CA . PRO A 1 88 ? -9.274 -0.091 7.076 1.00 92.94 88 PRO A CA 1
ATOM 676 C C . PRO A 1 88 ? -10.466 0.738 6.574 1.00 92.94 88 PRO A C 1
ATOM 678 O O . PRO A 1 88 ? -10.282 1.846 6.083 1.00 92.94 88 PRO A O 1
ATOM 681 N N . GLU A 1 89 ? -11.697 0.234 6.716 1.00 91.19 89 GLU A N 1
ATOM 682 C CA . GLU A 1 89 ? -12.911 0.958 6.283 1.00 91.19 89 GLU A CA 1
ATOM 683 C C . GLU A 1 89 ? -13.130 2.310 6.987 1.00 91.19 89 GLU A C 1
ATOM 685 O O . GLU A 1 89 ? -13.875 3.148 6.481 1.00 91.19 89 GLU A O 1
ATOM 690 N N . ASP A 1 90 ? -12.504 2.534 8.147 1.00 92.62 90 ASP A N 1
ATOM 691 C CA . ASP A 1 90 ? -12.559 3.800 8.880 1.00 92.62 90 ASP A CA 1
ATOM 692 C C . ASP A 1 90 ? -11.588 4.868 8.350 1.00 92.62 90 ASP A C 1
ATOM 694 O O . ASP A 1 90 ? -11.542 5.965 8.906 1.00 92.62 90 ASP A O 1
ATOM 698 N N . MET A 1 91 ? -10.846 4.575 7.276 1.00 93.62 91 MET A N 1
ATOM 699 C CA . MET A 1 91 ? -9.855 5.472 6.687 1.00 93.62 91 MET A CA 1
ATOM 700 C C . MET A 1 91 ? -9.910 5.487 5.158 1.00 93.62 91 MET A C 1
ATOM 702 O O . MET A 1 91 ? -10.205 4.493 4.494 1.00 93.62 91 MET A O 1
ATOM 706 N N . THR A 1 92 ? -9.561 6.627 4.570 1.00 95.50 92 THR A N 1
ATOM 707 C CA . THR A 1 92 ? -9.281 6.717 3.136 1.00 95.50 92 THR A CA 1
ATOM 708 C C . THR A 1 92 ? -7.875 6.205 2.822 1.00 95.50 92 THR A C 1
ATOM 710 O O . THR A 1 92 ? -6.982 6.209 3.668 1.00 95.50 92 THR A O 1
ATOM 713 N N . LEU A 1 93 ? -7.638 5.816 1.563 1.00 95.44 93 LEU A N 1
ATOM 714 C CA . LEU A 1 93 ? -6.303 5.425 1.100 1.00 95.44 93 LEU A CA 1
ATOM 715 C C . LEU A 1 93 ? -5.253 6.511 1.391 1.00 95.44 93 LEU A C 1
ATOM 717 O O . LEU A 1 93 ? -4.151 6.183 1.813 1.00 95.44 93 LEU A O 1
ATOM 721 N N . ASN A 1 94 ? -5.579 7.789 1.168 1.00 97.12 94 ASN A N 1
ATOM 722 C CA . ASN A 1 94 ? -4.626 8.879 1.386 1.00 97.12 94 ASN A CA 1
ATOM 723 C C . ASN A 1 94 ? -4.235 9.001 2.865 1.00 97.12 94 ASN A C 1
ATOM 725 O O . ASN A 1 94 ? -3.051 9.050 3.174 1.00 97.12 94 ASN A O 1
ATOM 729 N N . GLU A 1 95 ? -5.219 8.975 3.768 1.00 96.56 95 GLU A N 1
ATOM 730 C CA . GLU A 1 95 ? -4.972 8.996 5.217 1.00 96.56 95 GLU A CA 1
ATOM 731 C C . GLU A 1 95 ? -4.130 7.793 5.660 1.00 96.56 95 GLU A C 1
ATOM 733 O O . GLU A 1 95 ? -3.234 7.938 6.484 1.00 96.56 95 GLU A O 1
ATOM 738 N N . TYR A 1 96 ? -4.365 6.617 5.074 1.00 95.69 96 TYR A N 1
ATOM 739 C CA . TYR A 1 96 ? -3.607 5.411 5.402 1.00 95.69 96 TYR A CA 1
ATOM 740 C C . TYR A 1 96 ? -2.152 5.467 4.924 1.00 95.69 96 TYR A C 1
ATOM 742 O O . TYR A 1 96 ? -1.240 5.099 5.661 1.00 95.69 96 TYR A O 1
ATOM 750 N N . LEU A 1 97 ? -1.908 5.982 3.716 1.00 95.50 97 LEU A N 1
ATOM 751 C CA . LEU A 1 97 ? -0.547 6.199 3.216 1.00 95.50 97 LEU A CA 1
ATOM 752 C C . LEU A 1 97 ? 0.206 7.249 4.051 1.00 95.50 97 LEU A C 1
ATOM 754 O O . LEU A 1 97 ? 1.401 7.083 4.302 1.00 95.50 97 LEU A O 1
ATOM 758 N N . GLU A 1 98 ? -0.482 8.301 4.503 1.00 96.19 98 GLU A N 1
ATOM 759 C CA . GLU A 1 98 ? 0.079 9.310 5.409 1.00 96.19 98 GLU A CA 1
ATOM 760 C C . GLU A 1 98 ? 0.396 8.731 6.798 1.00 96.19 98 GLU A C 1
ATOM 762 O O . GLU A 1 98 ? 1.468 9.014 7.333 1.00 96.19 98 GLU A O 1
ATOM 767 N N . GLU A 1 99 ? -0.476 7.881 7.357 1.00 95.75 99 GLU A N 1
ATOM 768 C CA . GLU A 1 99 ? -0.254 7.209 8.648 1.00 95.75 99 GLU A CA 1
ATOM 769 C C . GLU A 1 99 ? 0.994 6.316 8.630 1.00 95.75 99 GLU A C 1
ATOM 771 O O . GLU A 1 99 ? 1.779 6.323 9.580 1.00 95.75 99 GLU A O 1
ATOM 776 N N . LEU A 1 100 ? 1.223 5.587 7.532 1.00 94.56 100 LEU A N 1
ATOM 777 C CA . LEU A 1 100 ? 2.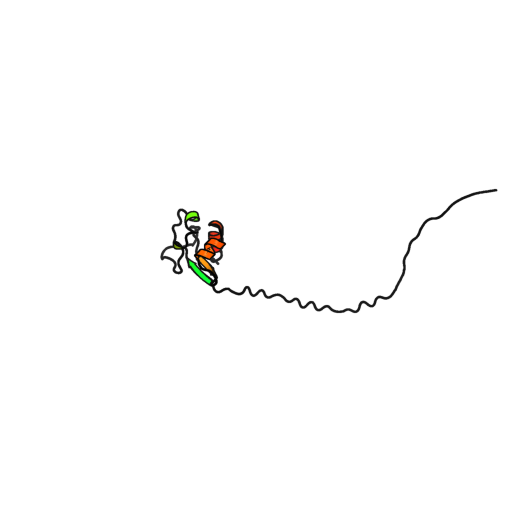418 4.751 7.367 1.00 94.56 100 LEU A CA 1
ATOM 778 C C . LEU A 1 100 ? 3.712 5.583 7.312 1.00 94.56 100 LEU A C 1
ATOM 780 O O . LEU A 1 100 ? 4.787 5.089 7.663 1.00 94.56 100 LEU A O 1
ATOM 784 N N . GLY A 1 101 ? 3.630 6.844 6.879 1.00 92.56 101 GLY A N 1
ATOM 785 C CA . GLY A 1 101 ? 4.665 7.867 7.064 1.00 92.56 101 GLY A CA 1
ATOM 786 C C . GLY A 1 101 ? 5.979 7.669 6.298 1.00 92.56 101 GLY A C 1
ATOM 787 O O . GLY A 1 101 ? 6.837 8.552 6.321 1.00 92.56 101 GLY A O 1
ATOM 788 N N . SER A 1 102 ? 6.177 6.542 5.609 1.00 94.44 102 SER A N 1
ATOM 789 C CA . SER A 1 102 ? 7.366 6.308 4.787 1.00 94.44 102 SER A CA 1
ATOM 790 C C . SER A 1 102 ? 7.111 5.324 3.639 1.00 94.44 102 SER A C 1
ATOM 792 O O . SER A 1 102 ? 6.352 4.367 3.808 1.00 94.44 102 SER A O 1
ATOM 794 N N . PRO A 1 103 ? 7.800 5.486 2.491 1.00 92.62 103 PRO A N 1
ATOM 795 C CA . PRO A 1 103 ? 7.740 4.523 1.393 1.00 92.62 103 PRO A CA 1
ATOM 796 C C . PRO A 1 103 ? 8.070 3.088 1.816 1.00 92.62 103 PRO A C 1
ATOM 798 O O . PRO A 1 103 ? 7.404 2.156 1.376 1.00 92.62 103 PRO A O 1
ATOM 801 N N . GLN A 1 104 ? 9.049 2.907 2.710 1.00 92.06 104 GLN A N 1
ATOM 802 C CA . GLN A 1 104 ? 9.429 1.578 3.188 1.00 92.06 104 GLN A CA 1
ATOM 803 C C . GLN A 1 104 ? 8.309 0.922 4.001 1.00 92.06 104 GLN A C 1
ATOM 805 O O . GLN A 1 104 ? 7.997 -0.236 3.756 1.00 92.06 104 GLN A O 1
ATOM 810 N N . ALA A 1 105 ? 7.656 1.664 4.903 1.00 92.69 105 ALA A N 1
ATOM 811 C CA . ALA A 1 105 ? 6.520 1.140 5.662 1.00 92.69 105 ALA A CA 1
ATOM 812 C C . ALA A 1 105 ? 5.363 0.722 4.742 1.00 92.69 105 ALA A C 1
ATOM 814 O O . ALA A 1 105 ? 4.752 -0.316 4.965 1.00 92.69 105 ALA A O 1
ATOM 815 N N . ILE A 1 106 ? 5.107 1.480 3.670 1.00 93.25 106 ILE A N 1
ATOM 816 C CA . ILE A 1 106 ? 4.097 1.134 2.658 1.00 93.25 106 ILE A CA 1
ATOM 817 C C . ILE A 1 106 ? 4.455 -0.171 1.937 1.00 93.25 106 ILE A C 1
ATOM 819 O O . ILE A 1 106 ? 3.599 -1.035 1.743 1.00 93.25 106 ILE A O 1
ATOM 823 N N . ILE A 1 107 ? 5.721 -0.332 1.550 1.00 90.38 107 ILE A N 1
ATOM 824 C CA . ILE A 1 107 ? 6.208 -1.552 0.898 1.00 90.38 107 ILE A CA 1
ATOM 825 C C . ILE A 1 107 ? 6.079 -2.751 1.845 1.00 90.38 107 ILE A C 1
ATOM 827 O O . ILE A 1 107 ? 5.547 -3.786 1.441 1.00 90.38 107 ILE A O 1
ATOM 831 N N . ASP A 1 108 ? 6.498 -2.602 3.100 1.00 89.62 108 ASP A N 1
ATOM 832 C CA . ASP A 1 108 ? 6.436 -3.660 4.110 1.00 89.62 108 ASP A CA 1
ATOM 833 C C . ASP A 1 108 ? 4.985 -4.057 4.422 1.00 89.62 108 ASP A C 1
ATOM 835 O O . ASP A 1 108 ? 4.668 -5.246 4.489 1.00 89.62 108 ASP A O 1
ATOM 839 N N . GLU A 1 109 ? 4.082 -3.078 4.546 1.00 91.44 109 GLU A N 1
ATOM 840 C CA . GLU A 1 109 ? 2.651 -3.319 4.746 1.00 91.44 109 GLU A CA 1
ATOM 841 C C . GLU A 1 109 ? 2.057 -4.089 3.565 1.00 91.44 109 GLU A C 1
ATOM 843 O O . GLU A 1 109 ? 1.387 -5.105 3.746 1.00 91.44 109 GLU A O 1
ATOM 848 N N . SER A 1 110 ? 2.390 -3.678 2.338 1.00 89.31 110 SER A N 1
ATOM 849 C CA . SER A 1 110 ? 1.891 -4.328 1.125 1.00 89.31 110 SER A CA 1
ATOM 850 C C . SER A 1 110 ? 2.393 -5.763 0.924 1.00 89.31 110 SER A C 1
ATOM 852 O O . SER A 1 110 ? 1.811 -6.539 0.161 1.00 89.31 110 SER A O 1
ATOM 854 N N . ALA A 1 111 ? 3.489 -6.129 1.593 1.00 84.50 111 ALA A N 1
ATOM 855 C CA . ALA A 1 111 ? 4.043 -7.473 1.554 1.00 84.50 111 ALA A CA 1
ATOM 856 C C . ALA A 1 111 ? 3.284 -8.446 2.470 1.00 84.50 111 ALA A C 1
ATOM 858 O O . ALA A 1 111 ? 3.318 -9.650 2.216 1.00 84.50 111 ALA A O 1
ATOM 859 N N . LYS A 1 112 ? 2.571 -7.955 3.496 1.00 82.06 112 LYS A N 1
ATOM 860 C CA . LYS A 1 112 ? 1.809 -8.806 4.430 1.00 82.06 112 LYS A CA 1
ATOM 861 C C . LYS A 1 112 ? 0.664 -9.562 3.753 1.00 82.06 112 LYS A C 1
ATOM 863 O O . LYS A 1 112 ? 0.319 -10.653 4.195 1.00 82.06 112 LYS A O 1
ATOM 868 N N . GLY A 1 113 ? 0.115 -9.020 2.665 1.00 66.88 113 GLY A N 1
ATOM 869 C CA . GLY A 1 113 ? -0.956 -9.648 1.885 1.00 66.88 113 GLY A CA 1
ATOM 870 C C . GLY A 1 113 ? -0.516 -10.798 0.965 1.00 66.88 113 GLY A C 1
ATOM 871 O O . GLY A 1 113 ? -1.356 -11.344 0.261 1.00 66.88 113 GLY A O 1
ATOM 872 N N . ARG A 1 114 ? 0.776 -11.169 0.928 1.00 63.97 114 ARG A N 1
ATOM 873 C CA . ARG A 1 114 ? 1.342 -12.175 -0.002 1.00 63.97 114 ARG A CA 1
ATOM 874 C C . ARG A 1 114 ? 1.310 -13.640 0.493 1.00 63.97 114 ARG A C 1
ATOM 876 O O . ARG A 1 114 ? 2.119 -14.436 0.017 1.00 63.97 114 ARG A O 1
ATOM 883 N N . ASN A 1 115 ? 0.455 -14.000 1.452 1.00 49.84 115 ASN A N 1
ATOM 884 C CA . ASN A 1 115 ? 0.383 -15.382 1.971 1.00 49.84 115 ASN A CA 1
ATOM 885 C C . ASN A 1 115 ? -0.338 -16.351 1.028 1.00 49.84 115 ASN A C 1
ATOM 887 O O . ASN A 1 115 ? -1.413 -15.978 0.510 1.00 49.84 115 ASN A O 1
#

Sequence (115 aa):
MYTQLKKGLSFAFAIAMAIMVSGNAYATEKTEKENKKEKVRATTTYFYNGPSSSLNDHVANPSNWNQNQQPGLSCDNPTQIPCSLEVPEDMTLNEYLEELGSPQAIIDESAKGRN

Secondary structure (DSSP, 8-state):
------------------------------------------EEEEEE-S-STTHHHHTT-GGGEESSPPTT----TTS----EEEEETTS-HHHHHHHH-SHHHHHHHHHTT--

Foldseek 3Di:
DDDDDDDDDDDDDDDDDDDDPPDPPPPPPPPPPPPPPVVPFQWQKWAFQDDLPCQQVPLLDCVRIHSDDDPPDDPDPPSLHQGIATHGPVDDPNVVSVVLVGSVSSSVRSVVPVD

pLDDT: mean 73.8, std 20.26, range [37.44, 97.12]